Protein AF-A0AAT9M3C8-F1 (afdb_monomer)

pLDDT: mean 71.13, std 15.2, range [37.69, 93.0]

Sequence (171 aa):
MAIFGMLVAGPVAFVAVIAGFGEQRAADNTYVVGFAHTGDDCGPEAVSFDVVDGAPLGCEPAAIPAGGPSRANFPGFTDEQDRQVTDLAAQLGAEGLCPAEQQQIQRMVDGFAATVPESRRPHYDEGVSVEPLWGAGLAWTGVGVLIACVVVYSLAFGPPRCLAWVWPLRR

Structure (mmCIF, N/CA/C/O backbone):
data_AF-A0AAT9M3C8-F1
#
_entry.id   AF-A0AAT9M3C8-F1
#
loop_
_atom_site.group_PDB
_atom_site.id
_atom_site.type_symbol
_atom_site.label_atom_id
_atom_site.label_alt_id
_atom_site.label_comp_id
_atom_site.label_asym_id
_atom_site.label_entity_id
_atom_site.label_seq_id
_atom_site.pdbx_PDB_ins_code
_atom_site.Cartn_x
_atom_site.Cartn_y
_atom_site.Cartn_z
_atom_site.occupancy
_atom_site.B_iso_or_equiv
_atom_site.auth_seq_id
_atom_site.auth_comp_id
_atom_site.auth_asym_id
_atom_site.auth_atom_id
_atom_site.pdbx_PDB_model_num
ATOM 1 N N . MET A 1 1 ? 38.700 18.248 -12.618 1.00 56.94 1 MET A N 1
ATOM 2 C CA . MET A 1 1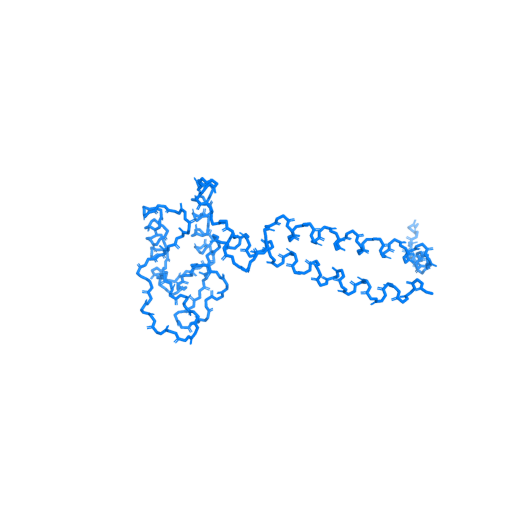 ? 37.414 18.088 -13.338 1.00 56.94 1 MET A CA 1
ATOM 3 C C . MET A 1 1 ? 36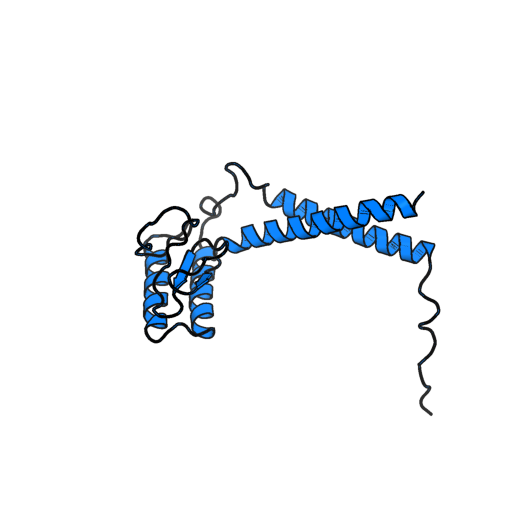.534 16.971 -12.768 1.00 56.94 1 MET A C 1
ATOM 5 O O . MET A 1 1 ? 35.348 17.216 -12.623 1.00 56.94 1 MET A O 1
ATOM 9 N N . ALA A 1 2 ? 37.071 15.812 -12.360 1.00 57.72 2 ALA A N 1
ATOM 10 C CA . ALA A 1 2 ? 36.270 14.702 -11.806 1.00 57.72 2 ALA A CA 1
ATOM 11 C C . ALA A 1 2 ? 35.423 15.053 -10.557 1.00 57.72 2 ALA A C 1
ATOM 13 O O . ALA A 1 2 ? 34.276 14.635 -10.455 1.00 57.72 2 ALA A O 1
ATOM 14 N N . ILE A 1 3 ? 35.950 15.883 -9.646 1.00 61.12 3 ILE A N 1
ATOM 15 C CA . ILE A 1 3 ? 35.251 16.285 -8.407 1.00 61.12 3 ILE A CA 1
ATOM 16 C C . ILE A 1 3 ? 33.988 17.113 -8.702 1.00 61.12 3 ILE A C 1
ATOM 18 O O . ILE A 1 3 ? 32.958 16.926 -8.062 1.00 61.12 3 ILE A O 1
ATOM 22 N N . PHE A 1 4 ? 34.046 17.992 -9.708 1.00 62.59 4 PHE A N 1
ATOM 23 C CA . PHE A 1 4 ? 32.903 18.820 -10.106 1.00 62.59 4 PHE A CA 1
ATOM 24 C C . PHE A 1 4 ? 31.794 17.976 -10.752 1.00 62.59 4 PHE A C 1
ATOM 26 O O . PHE A 1 4 ? 30.618 18.211 -10.499 1.00 62.59 4 PHE A O 1
ATOM 33 N N . GLY A 1 5 ? 32.170 16.944 -11.521 1.00 61.00 5 GLY A N 1
ATOM 34 C CA . GLY A 1 5 ? 31.223 15.969 -12.068 1.00 61.00 5 GLY A CA 1
ATOM 35 C C . GLY A 1 5 ? 30.499 15.172 -10.977 1.00 61.00 5 GLY A C 1
ATOM 36 O O . GLY A 1 5 ? 29.288 15.003 -11.052 1.00 61.00 5 GLY A O 1
ATOM 37 N N . MET A 1 6 ? 31.207 14.764 -9.919 1.00 61.38 6 MET A N 1
ATOM 38 C CA . MET A 1 6 ? 30.618 14.079 -8.757 1.00 61.38 6 MET A CA 1
ATOM 39 C C . MET A 1 6 ? 29.637 14.949 -7.966 1.00 61.38 6 MET A C 1
ATOM 41 O O . MET A 1 6 ? 28.594 14.459 -7.539 1.00 61.38 6 MET A O 1
ATOM 45 N N . LEU A 1 7 ? 29.959 16.233 -7.792 1.00 65.69 7 LEU A N 1
ATOM 46 C CA . LEU A 1 7 ? 29.133 17.187 -7.046 1.00 65.69 7 LEU A CA 1
ATOM 47 C C . LEU A 1 7 ? 27.769 17.444 -7.698 1.00 65.69 7 LEU A C 1
ATOM 49 O O . LEU A 1 7 ? 26.820 17.767 -6.994 1.00 65.69 7 LEU A O 1
ATOM 53 N N . VAL A 1 8 ? 27.665 17.277 -9.019 1.00 68.81 8 VAL A N 1
ATOM 54 C CA . VAL A 1 8 ? 26.407 17.440 -9.765 1.00 68.81 8 VAL A CA 1
ATOM 55 C C . VAL A 1 8 ? 25.717 16.094 -10.000 1.00 68.81 8 VAL A C 1
ATOM 57 O O . VAL A 1 8 ? 24.506 15.987 -9.826 1.00 68.81 8 VAL A O 1
ATOM 60 N N . ALA A 1 9 ? 26.469 15.042 -10.339 1.00 68.50 9 ALA A N 1
ATOM 61 C CA . ALA A 1 9 ? 25.903 13.723 -10.620 1.00 68.50 9 ALA A CA 1
ATOM 62 C C . ALA A 1 9 ? 25.345 13.026 -9.369 1.00 68.50 9 ALA A C 1
ATOM 64 O O . ALA A 1 9 ? 24.333 12.339 -9.460 1.00 68.50 9 ALA A O 1
ATOM 65 N N . GLY A 1 10 ? 25.969 13.218 -8.201 1.00 68.94 10 GLY A N 1
ATOM 66 C CA . GLY A 1 10 ? 25.521 12.617 -6.941 1.00 68.94 10 GLY A CA 1
ATOM 67 C C . GLY A 1 10 ? 24.105 13.047 -6.530 1.00 68.94 10 GLY A C 1
ATOM 68 O O . GLY A 1 10 ? 23.250 12.178 -6.365 1.00 68.94 10 GLY A O 1
ATOM 69 N N . PRO A 1 11 ? 23.816 14.357 -6.406 1.00 72.62 11 PRO A N 1
ATOM 70 C CA . PRO A 1 11 ? 22.485 14.844 -6.043 1.00 72.62 11 PRO A CA 1
ATOM 71 C C . PRO A 1 11 ? 21.401 14.463 -7.054 1.00 72.62 11 PRO A C 1
ATOM 73 O O . PRO A 1 11 ? 20.314 14.057 -6.656 1.00 72.62 11 PRO A O 1
ATOM 76 N N . VAL A 1 12 ? 21.697 14.542 -8.356 1.00 73.31 12 VAL A N 1
ATOM 77 C CA . VAL A 1 12 ? 20.743 14.169 -9.414 1.00 73.31 12 VAL A CA 1
ATOM 78 C C . VAL A 1 12 ? 20.423 12.673 -9.356 1.00 73.31 12 VAL A C 1
ATOM 80 O O . VAL A 1 12 ? 19.253 12.299 -9.403 1.00 73.31 12 VAL A O 1
ATOM 83 N N . ALA A 1 13 ? 21.434 11.817 -9.177 1.00 63.94 13 ALA A N 1
ATOM 84 C CA . ALA A 1 13 ? 21.230 10.381 -8.998 1.00 63.94 13 ALA A CA 1
ATOM 85 C C . ALA A 1 13 ? 20.438 10.068 -7.720 1.00 63.94 13 ALA A C 1
ATOM 87 O O . ALA A 1 13 ? 19.576 9.198 -7.731 1.00 63.94 13 ALA A O 1
ATOM 88 N N . PHE A 1 14 ? 20.679 10.798 -6.630 1.00 69.94 14 PHE A N 1
ATOM 89 C CA . PHE A 1 14 ? 19.937 10.632 -5.382 1.00 69.94 14 PHE A CA 1
ATOM 90 C C . PHE A 1 14 ? 18.451 10.991 -5.530 1.00 69.94 14 PHE A C 1
ATOM 92 O O . PHE A 1 14 ? 17.593 10.220 -5.105 1.00 69.94 14 PHE A O 1
ATOM 99 N N . VAL A 1 15 ? 18.133 12.112 -6.188 1.00 70.75 15 VAL A N 1
ATOM 100 C CA . VAL A 1 15 ? 16.741 12.497 -6.487 1.00 70.75 15 VAL A CA 1
ATOM 101 C C . VAL A 1 15 ? 16.065 11.456 -7.381 1.00 70.75 15 VAL A C 1
ATOM 103 O O . VAL A 1 15 ? 14.931 11.081 -7.106 1.00 70.75 15 VAL A O 1
ATOM 106 N N . ALA A 1 16 ? 16.764 10.936 -8.394 1.00 65.69 16 ALA A N 1
ATOM 107 C CA . ALA A 1 16 ? 16.246 9.879 -9.264 1.00 65.69 16 ALA A CA 1
ATOM 108 C C . ALA A 1 16 ? 15.935 8.578 -8.501 1.00 65.69 16 ALA A C 1
ATOM 110 O O . ALA A 1 16 ? 14.912 7.948 -8.753 1.00 65.69 16 ALA A O 1
ATOM 111 N N . VAL A 1 17 ? 16.773 8.200 -7.528 1.00 60.09 17 VAL A N 1
ATOM 112 C CA . VAL A 1 17 ? 16.511 7.051 -6.647 1.00 60.09 17 VAL A CA 1
ATOM 113 C C . VAL A 1 17 ? 15.262 7.287 -5.798 1.00 60.09 17 VAL A C 1
ATOM 115 O O . VAL A 1 17 ? 14.403 6.413 -5.738 1.00 60.09 17 VAL A O 1
ATOM 118 N N . ILE A 1 18 ? 15.128 8.459 -5.169 1.00 66.25 18 ILE A N 1
ATOM 119 C CA . ILE A 1 18 ? 13.950 8.775 -4.345 1.00 66.25 18 ILE A CA 1
ATOM 120 C C . ILE A 1 18 ? 12.678 8.795 -5.195 1.00 66.25 18 ILE A C 1
ATOM 122 O O . ILE A 1 18 ? 11.680 8.208 -4.787 1.00 66.25 18 ILE A O 1
ATOM 126 N N . ALA A 1 19 ? 12.716 9.429 -6.368 1.00 62.72 19 ALA A N 1
ATOM 127 C CA . ALA A 1 19 ? 11.582 9.486 -7.283 1.00 62.72 19 ALA A CA 1
ATOM 128 C C . ALA A 1 19 ? 11.172 8.083 -7.758 1.00 62.72 19 ALA A C 1
ATOM 130 O O . ALA A 1 19 ? 10.007 7.725 -7.639 1.00 62.72 19 ALA A O 1
ATOM 131 N N . GLY A 1 20 ? 12.130 7.251 -8.182 1.00 56.34 20 GLY A N 1
ATOM 132 C CA . GLY A 1 20 ? 11.849 5.886 -8.635 1.00 56.34 20 GLY A CA 1
ATOM 133 C C . GLY A 1 20 ? 11.324 4.963 -7.528 1.00 56.34 20 GLY A C 1
ATOM 134 O O . GLY A 1 20 ? 10.417 4.170 -7.768 1.00 56.34 20 GLY A O 1
ATOM 135 N N . PHE A 1 21 ? 11.824 5.090 -6.291 1.00 56.16 21 PHE A N 1
ATOM 136 C CA . PHE A 1 21 ? 11.243 4.380 -5.144 1.00 56.16 21 PHE A CA 1
ATOM 137 C C . PHE A 1 21 ? 9.867 4.924 -4.750 1.00 56.16 21 PHE A C 1
ATOM 139 O O . PHE A 1 21 ? 9.026 4.150 -4.303 1.00 56.16 21 PHE A O 1
ATOM 146 N N . GLY A 1 22 ? 9.632 6.230 -4.897 1.00 50.66 22 GLY A N 1
ATOM 147 C CA . GLY A 1 22 ? 8.328 6.851 -4.670 1.00 50.66 22 GLY A CA 1
ATOM 148 C C . GLY A 1 22 ? 7.274 6.342 -5.652 1.00 50.66 22 GLY A C 1
ATO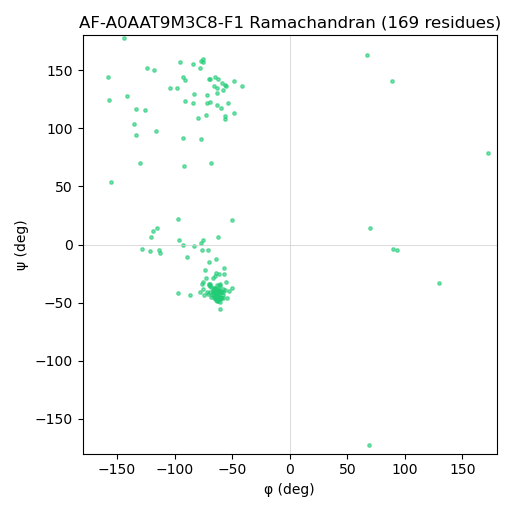M 149 O O . GLY A 1 22 ? 6.182 5.976 -5.231 1.00 50.66 22 GLY A O 1
ATOM 150 N N . GLU A 1 23 ? 7.630 6.229 -6.931 1.00 52.88 23 GLU A N 1
ATOM 151 C CA . GLU A 1 23 ? 6.774 5.665 -7.983 1.00 52.88 23 GLU A CA 1
ATOM 152 C C . GLU A 1 23 ? 6.510 4.167 -7.777 1.00 52.88 23 GLU A C 1
ATOM 154 O O . GLU A 1 23 ? 5.370 3.729 -7.907 1.00 52.88 23 GLU A O 1
ATOM 159 N N . GLN A 1 24 ? 7.518 3.383 -7.370 1.00 49.69 24 GLN A N 1
ATOM 160 C CA . GLN A 1 24 ? 7.297 1.980 -6.988 1.00 49.69 24 GLN A CA 1
ATOM 161 C C . GLN A 1 24 ? 6.363 1.850 -5.783 1.00 49.69 24 GLN A C 1
ATOM 163 O O . GLN A 1 24 ? 5.481 1.000 -5.789 1.00 49.69 24 GLN A O 1
ATOM 168 N N . ARG A 1 25 ? 6.506 2.717 -4.773 1.00 49.88 25 ARG A N 1
ATOM 169 C CA . ARG A 1 25 ? 5.601 2.734 -3.616 1.00 49.88 25 ARG A CA 1
ATOM 170 C C . ARG A 1 25 ? 4.177 3.112 -3.999 1.00 49.88 25 ARG A C 1
ATOM 172 O O . ARG A 1 25 ? 3.248 2.555 -3.440 1.00 49.88 25 ARG A O 1
ATOM 179 N N . ALA A 1 26 ? 4.005 4.047 -4.930 1.00 50.38 26 ALA A N 1
ATOM 180 C CA . ALA A 1 26 ? 2.688 4.433 -5.423 1.00 50.38 26 ALA A CA 1
ATOM 181 C C . ALA A 1 26 ? 2.007 3.275 -6.172 1.00 50.38 26 ALA A C 1
ATOM 183 O O . ALA A 1 26 ? 0.822 3.038 -5.956 1.00 50.38 26 ALA A O 1
ATOM 184 N N . ALA A 1 27 ? 2.765 2.517 -6.972 1.00 52.84 27 ALA A N 1
ATOM 185 C CA . ALA A 1 27 ? 2.271 1.319 -7.651 1.00 52.84 27 ALA A CA 1
ATOM 186 C C . ALA A 1 27 ? 1.950 0.162 -6.682 1.00 52.84 27 ALA A C 1
ATOM 188 O O . ALA A 1 27 ? 0.966 -0.545 -6.882 1.00 52.84 27 ALA A O 1
ATOM 189 N N . ASP A 1 28 ? 2.732 -0.007 -5.611 1.00 56.00 28 ASP A N 1
ATOM 190 C CA . ASP A 1 28 ? 2.435 -0.978 -4.545 1.00 56.00 28 ASP A CA 1
ATOM 191 C C . ASP A 1 28 ? 1.274 -0.527 -3.636 1.00 56.00 28 ASP A C 1
ATOM 193 O O . ASP A 1 28 ? 0.621 -1.357 -3.005 1.00 56.00 28 ASP A O 1
ATOM 197 N N . ASN A 1 29 ? 0.969 0.775 -3.586 1.00 59.06 29 ASN A N 1
ATOM 198 C CA . ASN A 1 29 ? -0.071 1.335 -2.719 1.00 59.06 29 ASN A CA 1
ATOM 199 C C . ASN A 1 29 ? -1.493 1.238 -3.288 1.00 59.06 29 ASN A C 1
ATOM 201 O O . ASN A 1 29 ? -2.440 1.632 -2.610 1.00 59.06 29 ASN A O 1
ATOM 205 N N . THR A 1 30 ? -1.696 0.704 -4.495 1.00 69.56 30 THR A N 1
ATOM 206 C CA . THR A 1 30 ? -3.038 0.667 -5.101 1.00 69.56 30 THR A CA 1
ATOM 207 C C . THR A 1 30 ? -4.042 -0.200 -4.327 1.00 69.56 30 THR A C 1
ATOM 209 O O . THR A 1 30 ? -5.247 0.033 -4.398 1.00 69.56 30 THR A O 1
ATOM 212 N N . TYR A 1 31 ? -3.547 -1.178 -3.565 1.00 77.00 31 TYR A N 1
ATOM 213 C CA . TYR A 1 31 ? -4.344 -2.041 -2.685 1.00 77.00 31 TYR A CA 1
ATOM 214 C C . TYR A 1 31 ? -4.003 -1.842 -1.201 1.00 77.00 31 TYR A C 1
ATOM 216 O O . TYR A 1 31 ? -4.367 -2.666 -0.361 1.00 77.00 31 TYR A O 1
ATOM 224 N N . VAL A 1 32 ? -3.289 -0.767 -0.861 1.00 81.69 32 VAL A N 1
ATOM 225 C CA . VAL A 1 32 ? -3.016 -0.416 0.534 1.00 81.69 32 VAL A CA 1
ATOM 226 C C . VAL A 1 32 ? -4.206 0.350 1.085 1.00 81.69 32 VAL A C 1
ATOM 228 O O . VAL A 1 32 ? -4.698 1.299 0.476 1.00 81.69 32 VAL A O 1
ATOM 231 N N . VAL A 1 33 ? -4.675 -0.108 2.238 1.00 84.25 33 VAL A N 1
ATOM 232 C CA . VAL A 1 33 ? -5.813 0.454 2.948 1.00 84.25 33 VAL A CA 1
ATOM 233 C C . VAL A 1 33 ? -5.319 1.524 3.914 1.00 84.25 33 VAL A C 1
ATOM 235 O O . VAL A 1 33 ? -4.489 1.248 4.783 1.00 84.25 33 VAL A O 1
ATOM 238 N N . GLY A 1 34 ? -5.840 2.739 3.775 1.00 85.62 34 GLY A N 1
ATOM 239 C CA . GLY A 1 34 ? -5.614 3.814 4.732 1.00 85.62 34 GLY A CA 1
ATOM 240 C C . GLY A 1 34 ? -6.482 3.651 5.980 1.00 85.62 34 GLY A C 1
ATOM 241 O O . GLY A 1 34 ? -7.581 3.098 5.941 1.00 85.62 34 GLY A O 1
ATOM 242 N N . PHE A 1 35 ? -6.003 4.160 7.109 1.00 85.25 35 PHE A N 1
ATOM 243 C CA . PHE A 1 35 ? -6.764 4.200 8.357 1.00 85.25 35 PHE A CA 1
ATOM 244 C C . PHE A 1 35 ? -6.629 5.598 8.953 1.00 85.25 35 PHE A C 1
ATOM 246 O O . PHE A 1 35 ? -5.521 6.032 9.269 1.00 85.25 35 PHE A O 1
ATOM 253 N N . ALA A 1 36 ? -7.743 6.312 9.068 1.00 83.69 36 ALA A N 1
ATOM 254 C CA . ALA A 1 36 ? -7.784 7.711 9.495 1.00 83.69 36 ALA A CA 1
ATOM 255 C C . ALA A 1 36 ? -9.039 7.973 10.339 1.00 83.69 36 ALA A C 1
ATOM 257 O O . ALA A 1 36 ? -9.835 7.060 10.538 1.00 83.69 36 ALA A O 1
ATOM 258 N N . HIS A 1 37 ? -9.231 9.184 10.860 1.00 81.31 37 HIS A N 1
ATOM 259 C CA . HIS A 1 37 ? -10.518 9.572 11.446 1.00 81.31 37 HIS A CA 1
ATOM 260 C C . HIS A 1 37 ? -11.372 10.312 10.416 1.00 81.31 37 HIS A C 1
ATOM 262 O O . HIS A 1 37 ? -10.861 10.928 9.479 1.00 81.31 37 HIS A O 1
ATOM 268 N N . THR A 1 38 ? -12.687 10.319 10.617 1.00 78.56 38 THR A N 1
ATOM 269 C CA . THR A 1 38 ? -13.603 11.154 9.840 1.00 78.56 38 THR A CA 1
ATOM 270 C C . THR A 1 38 ? -13.156 12.617 9.876 1.00 78.56 38 THR A C 1
ATOM 272 O O . THR A 1 38 ? -13.091 13.241 10.936 1.00 78.56 38 THR A O 1
ATOM 275 N N . GLY A 1 39 ? -12.905 13.177 8.691 1.00 68.88 39 GLY A N 1
ATOM 276 C CA . GLY A 1 39 ? -12.464 14.561 8.512 1.00 68.88 39 GLY A CA 1
ATOM 277 C C . GLY A 1 39 ? -10.946 14.748 8.449 1.00 68.88 39 GLY A C 1
ATOM 278 O O . GLY A 1 39 ? -10.510 15.866 8.173 1.00 68.88 39 GLY A O 1
ATOM 279 N N . ASP A 1 40 ? -10.160 13.689 8.659 1.00 70.12 40 ASP A N 1
ATOM 280 C CA . ASP A 1 40 ? -8.725 13.699 8.375 1.00 70.12 40 ASP A CA 1
ATOM 281 C C . ASP A 1 40 ? -8.461 13.610 6.863 1.00 70.12 40 ASP A C 1
ATOM 283 O O . ASP A 1 40 ? -9.283 13.123 6.083 1.00 70.12 40 ASP A O 1
ATOM 287 N N . ASP A 1 41 ? -7.281 14.081 6.455 1.00 67.62 41 ASP A N 1
ATOM 288 C CA . ASP A 1 41 ? -6.791 13.898 5.091 1.00 67.62 41 ASP A CA 1
ATOM 289 C C . ASP A 1 41 ? -6.390 12.429 4.902 1.00 67.62 41 ASP A C 1
ATOM 291 O O . ASP A 1 41 ? -5.558 11.898 5.642 1.00 67.62 41 ASP A O 1
ATOM 295 N N . CYS A 1 42 ? -7.003 11.761 3.931 1.00 64.25 42 CYS A N 1
ATOM 296 C CA . CYS A 1 42 ? -6.919 10.312 3.772 1.00 64.25 42 CYS A CA 1
ATOM 297 C C . CYS A 1 42 ? -5.597 9.782 3.205 1.00 64.25 42 CYS A C 1
ATOM 299 O O . CYS A 1 42 ? -5.500 8.580 2.980 1.00 64.25 42 CYS A O 1
ATOM 301 N N . GLY A 1 43 ? -4.607 10.644 2.969 1.00 64.19 43 GLY A N 1
ATOM 302 C CA . GLY A 1 43 ? -3.343 10.247 2.357 1.00 64.19 43 GLY A CA 1
ATOM 303 C C . GLY A 1 43 ? -3.484 9.840 0.880 1.00 64.19 43 GLY A C 1
ATOM 304 O O . GLY A 1 43 ? -4.515 10.086 0.252 1.00 64.19 43 GLY A O 1
ATOM 305 N N . PRO A 1 44 ? -2.410 9.306 0.267 1.00 61.81 44 PRO A N 1
ATOM 306 C CA . PRO A 1 44 ? -2.409 8.867 -1.130 1.00 61.81 44 PRO A CA 1
ATOM 307 C C . PRO A 1 44 ? -3.106 7.513 -1.363 1.00 61.81 44 PRO A C 1
ATOM 309 O O . PRO A 1 44 ? -3.081 7.009 -2.487 1.00 61.81 44 PRO A O 1
ATOM 312 N N . GLU A 1 45 ? -3.651 6.881 -0.325 1.00 65.88 45 GLU A N 1
ATOM 313 C CA . GLU A 1 45 ? -4.315 5.583 -0.401 1.00 65.88 45 GLU A CA 1
ATOM 314 C C . GLU A 1 45 ? -5.647 5.669 -1.164 1.00 65.88 45 GLU A C 1
ATOM 316 O O . GLU A 1 45 ? -6.403 6.632 -1.049 1.00 65.88 45 GLU A O 1
ATOM 321 N N . ALA A 1 46 ? -5.951 4.638 -1.958 1.00 66.12 46 ALA A N 1
ATOM 322 C CA . ALA A 1 46 ? -7.161 4.621 -2.783 1.00 66.12 46 ALA A CA 1
ATOM 323 C C . ALA A 1 46 ? -8.445 4.414 -1.959 1.00 66.12 46 ALA A C 1
ATOM 325 O O . ALA A 1 46 ? -9.519 4.862 -2.360 1.00 66.12 46 ALA A O 1
ATOM 326 N N . VAL A 1 47 ? -8.342 3.714 -0.826 1.00 78.12 47 VAL A N 1
ATOM 327 C CA . VAL A 1 47 ? -9.460 3.408 0.071 1.00 78.12 47 VAL A CA 1
ATOM 328 C C . VAL A 1 47 ? -8.976 3.520 1.509 1.00 78.12 47 VAL A C 1
ATOM 330 O O . VAL A 1 47 ? -8.006 2.855 1.876 1.00 78.12 47 VAL A O 1
ATOM 333 N N . SER A 1 48 ? -9.693 4.289 2.327 1.00 84.12 48 SER A N 1
ATOM 334 C CA . SER A 1 48 ? -9.410 4.420 3.758 1.00 84.12 48 SER A CA 1
ATOM 335 C C . SER A 1 48 ? -10.629 4.055 4.603 1.00 84.12 48 SER A C 1
ATOM 337 O O . SER A 1 48 ? -11.762 4.215 4.154 1.00 84.12 48 SER A O 1
ATOM 339 N N . PHE A 1 49 ? -10.408 3.574 5.826 1.00 85.56 49 PHE A N 1
ATOM 340 C CA . PHE A 1 49 ? -11.461 3.318 6.814 1.00 85.56 49 PHE A CA 1
ATOM 341 C C . PHE A 1 49 ? -11.280 4.185 8.055 1.00 85.56 49 PHE A C 1
ATOM 343 O O . PHE A 1 49 ? -10.157 4.529 8.434 1.00 85.56 49 PHE A O 1
ATOM 350 N N . ASP A 1 50 ? -12.398 4.506 8.696 1.00 85.88 50 ASP A N 1
ATOM 351 C CA . ASP A 1 50 ? -12.412 5.208 9.965 1.00 85.88 50 ASP A CA 1
ATOM 352 C C . ASP A 1 50 ? -11.942 4.268 11.081 1.00 85.88 50 ASP A C 1
ATOM 354 O O . ASP A 1 50 ? -12.428 3.145 11.230 1.00 85.88 50 ASP A O 1
ATOM 358 N N . VAL A 1 51 ? -10.974 4.709 11.877 1.00 86.31 51 VAL A N 1
ATOM 359 C CA . VAL A 1 51 ? -10.448 3.920 12.999 1.00 86.31 51 VAL A CA 1
ATOM 360 C C . VAL A 1 51 ? -11.433 3.764 14.158 1.00 86.31 51 VAL A C 1
ATOM 362 O O . VAL A 1 51 ? -11.208 2.924 15.022 1.00 86.31 51 VAL A O 1
ATOM 365 N N . VAL A 1 52 ? -12.499 4.556 14.218 1.00 86.12 52 VAL A N 1
ATOM 366 C CA . VAL A 1 52 ? -13.487 4.571 15.302 1.00 86.12 52 VAL A CA 1
ATOM 367 C C . VAL A 1 52 ? -14.586 3.544 15.079 1.00 86.12 52 VAL A C 1
ATOM 369 O O . VAL A 1 52 ? -14.969 2.878 16.034 1.00 86.12 52 VAL A O 1
ATOM 372 N N . ASP A 1 53 ? -15.100 3.426 13.857 1.00 83.81 53 ASP A N 1
ATOM 373 C CA . ASP A 1 53 ? -16.247 2.563 13.542 1.00 83.81 53 ASP A CA 1
ATOM 374 C C . ASP A 1 53 ? -15.998 1.598 12.369 1.00 83.81 53 ASP A C 1
ATOM 376 O O . ASP A 1 53 ? -16.841 0.752 12.066 1.00 83.81 53 ASP A O 1
ATOM 380 N N . GLY A 1 54 ? -14.833 1.681 11.721 1.00 83.31 54 GLY A N 1
ATOM 381 C CA . GLY A 1 54 ? -14.496 0.871 10.554 1.00 83.31 54 GLY A CA 1
ATOM 382 C C . GLY A 1 54 ? -15.290 1.240 9.303 1.00 83.3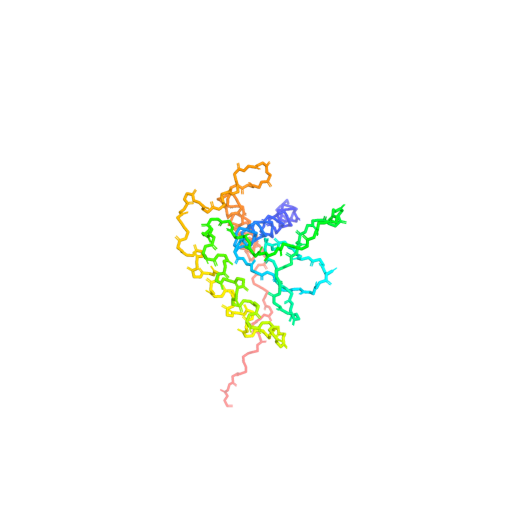1 54 GLY A C 1
ATOM 383 O O . GLY A 1 54 ? -15.299 0.463 8.346 1.00 83.31 54 GLY A O 1
ATOM 384 N N . ALA A 1 55 ? -15.972 2.389 9.286 1.00 86.06 55 ALA A N 1
ATOM 385 C CA . ALA A 1 55 ? -16.718 2.841 8.124 1.00 86.06 55 ALA A CA 1
ATOM 386 C C . ALA A 1 55 ? -15.766 3.264 6.992 1.00 86.06 55 ALA A C 1
ATOM 388 O O . ALA A 1 55 ? -14.713 3.851 7.245 1.00 86.06 55 ALA A O 1
ATOM 389 N N . PRO A 1 56 ? -16.109 2.985 5.724 1.00 83.69 56 PRO A N 1
ATOM 390 C CA . PRO A 1 56 ? -15.329 3.471 4.593 1.00 83.69 56 PRO A CA 1
ATOM 391 C C . PRO A 1 56 ? -15.350 5.006 4.536 1.00 83.69 56 PRO A C 1
ATOM 393 O O . PRO A 1 56 ? -16.407 5.636 4.587 1.00 83.69 56 PRO A O 1
ATOM 396 N N . LEU A 1 57 ? -14.167 5.608 4.416 1.00 78.94 57 LEU A N 1
ATOM 397 C CA . LEU A 1 57 ? -13.972 7.052 4.343 1.00 78.94 57 LEU A CA 1
ATOM 398 C C . LEU A 1 57 ? -13.942 7.548 2.899 1.00 78.94 57 LEU A C 1
ATOM 400 O O . LEU A 1 57 ? -13.439 6.897 1.983 1.00 78.94 57 LEU A O 1
ATOM 404 N N . GLY A 1 58 ? -14.509 8.742 2.716 1.00 66.12 58 GLY A N 1
ATOM 405 C CA . GLY A 1 58 ? -14.611 9.431 1.436 1.00 66.12 58 GLY A CA 1
ATOM 406 C C . GLY A 1 58 ? -13.450 10.356 1.250 1.00 66.12 58 GLY A C 1
ATOM 407 O O . GLY A 1 58 ? -13.482 11.502 1.682 1.00 66.12 58 GLY A O 1
ATOM 408 N N . CYS A 1 59 ? -12.427 9.819 0.620 1.00 59.91 59 CYS A N 1
ATOM 409 C CA . CYS A 1 59 ? -11.156 10.476 0.446 1.00 59.91 59 CYS A CA 1
ATOM 410 C C . CYS A 1 59 ? -11.167 11.243 -0.874 1.00 59.91 59 CYS A C 1
ATOM 412 O O . CYS A 1 59 ? -10.511 10.863 -1.838 1.00 59.91 59 CYS A O 1
ATOM 414 N N . GLU A 1 60 ? -11.986 12.292 -0.951 1.00 52.31 60 GLU A N 1
ATOM 415 C CA . GLU A 1 60 ? -11.933 13.227 -2.074 1.00 52.31 60 GLU A CA 1
ATOM 416 C C . GLU A 1 60 ? -10.966 14.376 -1.755 1.00 52.31 60 GLU A C 1
ATOM 418 O O . GLU A 1 60 ? -10.913 14.846 -0.615 1.00 52.31 60 GLU A O 1
ATOM 423 N N . PRO A 1 61 ? -10.185 14.854 -2.745 1.00 43.12 61 PRO A N 1
ATOM 424 C CA . PRO A 1 61 ? -9.300 15.994 -2.550 1.00 43.12 61 PRO A CA 1
ATOM 425 C C . PRO A 1 61 ? -10.119 17.188 -2.050 1.00 43.12 61 PRO A C 1
ATOM 427 O O . PRO A 1 61 ? -11.209 17.434 -2.563 1.00 43.12 61 PRO A O 1
ATOM 430 N N . ALA A 1 62 ? -9.567 17.909 -1.067 1.00 43.31 62 ALA A N 1
ATOM 431 C CA . ALA A 1 62 ? -10.168 18.864 -0.117 1.00 43.31 62 ALA A CA 1
ATOM 432 C C . ALA A 1 62 ? -11.086 20.013 -0.634 1.00 43.31 62 ALA A C 1
ATOM 434 O O . ALA A 1 62 ? -11.276 21.012 0.059 1.00 43.31 62 ALA A O 1
ATOM 435 N N . ALA A 1 63 ? -11.671 19.927 -1.828 1.00 39.44 63 ALA A N 1
ATOM 436 C CA . ALA A 1 63 ? -12.490 20.954 -2.464 1.00 39.44 63 ALA A CA 1
ATOM 437 C C . ALA A 1 63 ? -13.927 20.517 -2.816 1.00 39.44 63 ALA A C 1
ATOM 439 O O . ALA A 1 63 ? -14.706 21.369 -3.247 1.00 39.44 63 ALA A O 1
ATOM 440 N N . ILE A 1 64 ? -14.311 19.244 -2.641 1.00 41.69 64 ILE A N 1
ATOM 441 C CA . ILE A 1 64 ? -15.664 18.765 -2.977 1.00 41.69 64 ILE A CA 1
ATOM 442 C C . ILE A 1 64 ? -16.299 18.079 -1.756 1.00 41.69 64 ILE A C 1
ATOM 444 O O . ILE A 1 64 ? -15.795 17.056 -1.302 1.00 41.69 64 ILE A O 1
ATOM 448 N N . PRO A 1 65 ? -17.402 18.618 -1.198 1.00 37.69 65 PRO A N 1
ATOM 449 C CA . PRO A 1 65 ? -18.149 17.946 -0.147 1.00 37.69 65 PRO A CA 1
ATOM 450 C C . PRO A 1 65 ? -18.990 16.835 -0.780 1.00 37.69 65 PRO A C 1
ATOM 452 O O . PRO A 1 65 ? -20.121 17.065 -1.211 1.00 37.69 65 PRO A O 1
ATOM 455 N N . ALA A 1 66 ? -18.435 15.634 -0.857 1.00 45.03 66 ALA A N 1
ATOM 456 C CA . ALA A 1 66 ? -19.181 14.433 -1.192 1.00 45.03 66 ALA A CA 1
ATOM 457 C C . ALA A 1 66 ? -19.422 13.623 0.085 1.00 45.03 66 ALA A C 1
ATOM 459 O O . ALA A 1 66 ? -18.543 13.486 0.935 1.00 45.03 66 ALA A O 1
ATOM 460 N N . GLY A 1 67 ? -20.656 13.142 0.256 1.00 46.97 67 GLY A N 1
ATOM 461 C CA . GLY A 1 67 ? -20.988 12.221 1.338 1.00 46.97 67 GLY A CA 1
ATOM 462 C C . GLY A 1 67 ? -20.076 11.000 1.268 1.00 46.97 67 GLY A C 1
ATOM 463 O O . GLY A 1 67 ? -19.830 10.493 0.175 1.00 46.97 67 GLY A O 1
ATOM 464 N N . GLY A 1 68 ? -19.567 10.564 2.423 1.00 52.91 68 GLY A N 1
ATOM 465 C CA . GLY A 1 68 ? -18.658 9.425 2.501 1.00 52.91 68 GLY A CA 1
ATOM 466 C C . GLY A 1 68 ? -19.198 8.218 1.717 1.00 52.91 68 GLY A C 1
ATOM 467 O O . GLY A 1 68 ? -20.414 7.982 1.713 1.00 52.91 68 GLY A O 1
ATOM 468 N N . PRO A 1 69 ? -18.331 7.475 1.012 1.00 61.94 69 PRO A N 1
ATOM 469 C CA . PRO A 1 69 ? -18.716 6.307 0.263 1.00 61.94 69 PRO A CA 1
ATOM 470 C C . PRO A 1 69 ? -19.363 5.340 1.241 1.00 61.94 69 PRO A C 1
ATOM 472 O O . PRO A 1 69 ? -18.854 5.075 2.320 1.00 61.94 69 PRO A O 1
ATOM 475 N N . SER A 1 70 ? -20.506 4.790 0.854 1.00 63.41 70 SER A N 1
ATOM 476 C CA . SER A 1 70 ? -21.185 3.760 1.647 1.00 63.41 70 SER A CA 1
ATOM 477 C C . SER A 1 70 ? -20.445 2.417 1.617 1.00 63.41 70 SER A C 1
ATOM 479 O O . SER A 1 70 ? -20.871 1.465 2.270 1.00 63.41 70 SER A O 1
ATOM 481 N N . ARG A 1 71 ? -19.366 2.318 0.829 1.00 71.62 71 ARG A N 1
ATOM 482 C CA . ARG A 1 71 ? -18.638 1.084 0.565 1.00 71.62 71 ARG A CA 1
ATOM 483 C C . ARG A 1 71 ? -17.209 1.349 0.104 1.00 71.62 71 ARG A C 1
ATOM 485 O O . ARG A 1 71 ? -16.988 2.267 -0.683 1.00 71.62 71 ARG A O 1
ATOM 492 N N . ALA A 1 72 ? -16.279 0.488 0.508 1.00 79.88 72 ALA A N 1
ATOM 493 C CA . ALA A 1 72 ? -14.979 0.398 -0.144 1.00 79.88 72 ALA A CA 1
ATOM 494 C C . ALA A 1 72 ? -15.136 -0.020 -1.617 1.00 79.88 72 ALA A C 1
ATOM 496 O O . ALA A 1 72 ? -16.003 -0.832 -1.939 1.00 79.88 72 ALA A O 1
ATOM 497 N N . ASN A 1 73 ? -14.309 0.537 -2.500 1.00 82.62 73 ASN A N 1
ATOM 498 C CA . ASN A 1 73 ? -14.285 0.190 -3.919 1.00 82.62 73 ASN A CA 1
ATOM 499 C C . ASN A 1 73 ? -12.830 0.031 -4.355 1.00 82.62 73 ASN A C 1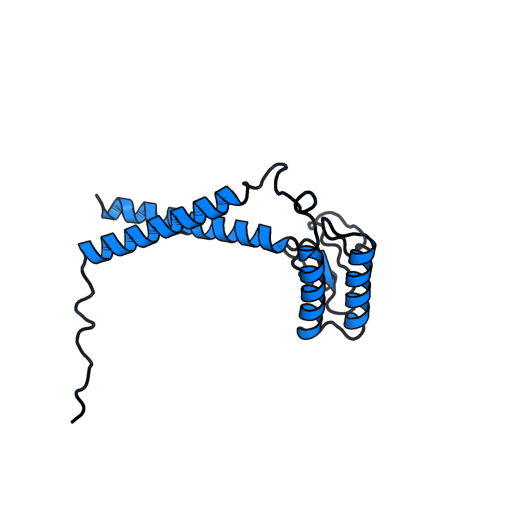
ATOM 501 O O . ASN A 1 73 ? -12.118 1.026 -4.508 1.00 82.62 73 ASN A O 1
ATOM 505 N N . PHE A 1 74 ? -12.387 -1.216 -4.510 1.00 83.88 74 PHE A N 1
ATOM 506 C CA . PHE A 1 74 ? -11.023 -1.510 -4.928 1.00 83.88 74 PHE A CA 1
ATOM 507 C C . PHE A 1 74 ? -10.964 -1.794 -6.435 1.00 83.88 74 PHE A C 1
ATOM 509 O O . PHE A 1 74 ? -11.748 -2.587 -6.968 1.00 83.88 74 PHE A O 1
ATOM 516 N N . PRO A 1 75 ? -9.990 -1.216 -7.157 1.00 79.81 75 PRO A N 1
ATOM 517 C CA . PRO A 1 75 ? -9.875 -1.414 -8.594 1.00 79.81 75 PRO A CA 1
ATOM 518 C C . PRO A 1 75 ? -9.599 -2.886 -8.940 1.00 79.81 75 PRO A C 1
ATOM 520 O O . PRO A 1 75 ? -8.587 -3.474 -8.552 1.00 79.81 75 PRO A O 1
ATOM 523 N N . GLY A 1 76 ? -10.506 -3.485 -9.711 1.00 81.44 76 GLY A N 1
ATOM 524 C CA . GLY A 1 76 ? -10.408 -4.874 -10.168 1.00 81.44 76 GLY A CA 1
ATOM 525 C C . GLY A 1 76 ? -11.037 -5.907 -9.229 1.00 81.44 76 GLY A C 1
ATOM 526 O O . GLY A 1 76 ? -11.092 -7.084 -9.604 1.00 81.44 76 GLY A O 1
ATOM 527 N N . PHE A 1 77 ? -11.546 -5.495 -8.064 1.00 87.81 77 PHE A N 1
ATOM 528 C CA . PHE A 1 77 ? -12.313 -6.370 -7.179 1.00 87.81 77 PHE A CA 1
ATOM 529 C C . PHE A 1 77 ? -13.736 -6.550 -7.714 1.00 87.81 77 PHE A C 1
ATOM 531 O O . PHE A 1 77 ? -14.243 -5.786 -8.537 1.00 87.81 77 PHE A O 1
ATOM 538 N N . THR A 1 78 ? -14.374 -7.636 -7.293 1.00 89.88 78 THR A N 1
ATOM 539 C CA . THR A 1 78 ? -15.809 -7.836 -7.500 1.00 89.88 78 THR A CA 1
ATOM 540 C C . THR A 1 78 ? -16.596 -7.132 -6.406 1.00 89.88 78 THR A C 1
ATOM 542 O O . THR A 1 78 ? -16.124 -7.026 -5.275 1.00 89.88 78 THR A O 1
ATOM 545 N N . ASP A 1 79 ? -17.851 -6.781 -6.697 1.00 89.25 79 ASP A N 1
ATOM 546 C CA . ASP A 1 79 ? -18.768 -6.268 -5.679 1.00 89.25 79 ASP A CA 1
ATOM 547 C C . ASP A 1 79 ? -18.808 -7.169 -4.442 1.00 89.25 79 ASP A C 1
ATOM 549 O O . ASP A 1 79 ? -18.906 -6.689 -3.324 1.00 89.25 79 ASP A O 1
ATOM 553 N N . GLU A 1 80 ? -18.746 -8.486 -4.603 1.00 90.56 80 GLU A N 1
ATOM 554 C CA . GLU A 1 80 ? -18.761 -9.398 -3.461 1.00 90.56 80 GLU A CA 1
ATOM 555 C C . GLU A 1 80 ? -17.535 -9.212 -2.556 1.00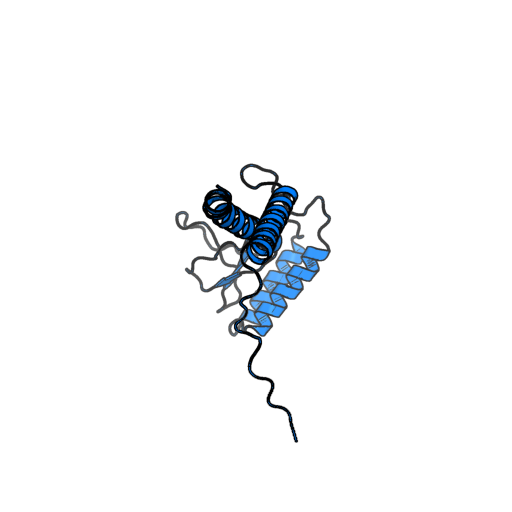 90.56 80 GLU A C 1
ATOM 557 O O . GLU A 1 80 ? -17.678 -9.120 -1.339 1.00 90.56 80 GLU A O 1
ATOM 562 N N . GLN A 1 81 ? -16.347 -9.088 -3.150 1.00 90.94 81 GLN A N 1
ATOM 563 C CA . GLN A 1 81 ? -15.093 -8.868 -2.426 1.00 90.94 81 GLN A CA 1
ATOM 564 C C . GLN A 1 81 ? -15.099 -7.522 -1.701 1.00 90.94 81 GLN A C 1
ATOM 566 O O . GLN A 1 81 ? -14.791 -7.471 -0.513 1.00 90.94 81 GLN A O 1
ATOM 571 N N . ASP A 1 82 ? -15.553 -6.459 -2.364 1.00 90.06 82 ASP A N 1
ATOM 572 C CA . ASP A 1 82 ? -15.687 -5.136 -1.747 1.00 90.06 82 ASP A CA 1
ATOM 573 C C . ASP A 1 82 ? -16.658 -5.148 -0.558 1.00 90.06 82 ASP A C 1
ATOM 575 O O . ASP A 1 82 ? -16.423 -4.478 0.453 1.00 90.06 82 ASP A O 1
ATOM 579 N N . ARG A 1 83 ? -17.741 -5.945 -0.628 1.00 91.75 83 ARG A N 1
ATOM 580 C CA . ARG A 1 83 ? -18.623 -6.148 0.536 1.00 91.75 83 ARG A CA 1
ATOM 581 C C . ARG A 1 83 ? -17.888 -6.824 1.667 1.00 91.75 83 ARG A C 1
ATOM 583 O O . ARG A 1 83 ? -17.977 -6.347 2.781 1.00 91.75 83 ARG A O 1
ATOM 590 N N . GLN A 1 84 ? -17.181 -7.911 1.381 1.00 92.69 84 GLN A N 1
ATOM 591 C CA . GLN A 1 84 ? -16.521 -8.701 2.414 1.00 92.69 84 GLN A CA 1
ATOM 592 C C . GLN A 1 84 ? -15.480 -7.878 3.169 1.00 92.69 84 GLN A C 1
ATOM 594 O O . GLN A 1 84 ? -15.409 -7.976 4.390 1.00 92.69 84 GLN A O 1
ATOM 599 N N . VAL A 1 85 ? -14.729 -7.021 2.469 1.00 92.38 85 VAL A N 1
ATOM 600 C CA . VAL A 1 85 ? -13.792 -6.093 3.118 1.00 92.38 85 VAL A CA 1
ATOM 601 C C . VAL A 1 85 ? -14.542 -5.058 3.960 1.00 92.38 85 VAL A C 1
ATOM 603 O O . VAL A 1 85 ? -14.169 -4.836 5.108 1.00 92.38 85 VAL A O 1
ATOM 606 N N . THR A 1 86 ? -15.612 -4.460 3.426 1.00 91.50 86 THR A N 1
ATOM 607 C CA . THR A 1 86 ? -16.418 -3.455 4.148 1.00 91.50 86 THR A CA 1
ATOM 608 C C . THR A 1 86 ? -17.087 -4.049 5.395 1.00 91.50 86 THR A C 1
ATOM 610 O O . THR A 1 86 ? -17.022 -3.463 6.470 1.00 91.50 86 THR A O 1
ATOM 613 N N . ASP A 1 87 ? -17.689 -5.232 5.273 1.00 92.50 87 ASP A N 1
ATOM 614 C CA . ASP A 1 87 ? -18.364 -5.938 6.363 1.00 92.50 87 ASP A CA 1
ATOM 615 C C . ASP A 1 87 ? -17.362 -6.367 7.439 1.00 92.50 87 ASP A C 1
ATOM 617 O O . ASP A 1 87 ? -17.653 -6.261 8.630 1.00 92.50 87 ASP A O 1
ATOM 621 N N . LEU A 1 88 ? -16.163 -6.813 7.039 1.00 93.00 88 LEU A N 1
ATOM 622 C CA . LEU A 1 88 ? -15.086 -7.109 7.980 1.00 93.00 88 LEU A CA 1
ATOM 623 C C . LEU A 1 88 ? -14.639 -5.845 8.718 1.00 93.00 88 LEU A C 1
ATOM 625 O O . LEU A 1 88 ? -14.499 -5.883 9.937 1.00 93.00 88 LEU A O 1
ATOM 629 N N . ALA A 1 89 ? -14.416 -4.743 7.998 1.00 90.00 89 ALA A N 1
ATOM 630 C CA . ALA A 1 89 ? -13.991 -3.483 8.596 1.00 90.00 89 ALA A CA 1
ATOM 631 C C . ALA A 1 89 ? -15.023 -2.974 9.608 1.00 90.00 89 ALA A C 1
ATOM 633 O O . ALA A 1 89 ? -14.651 -2.676 10.738 1.00 90.00 89 ALA A O 1
ATOM 634 N N . ALA A 1 90 ? -16.312 -2.995 9.264 1.00 89.62 90 ALA A N 1
ATOM 635 C CA . ALA A 1 90 ? -17.394 -2.621 10.172 1.00 89.62 90 ALA A CA 1
ATOM 636 C C . ALA A 1 90 ? -17.527 -3.577 11.372 1.00 89.62 90 ALA A C 1
ATOM 638 O O . ALA A 1 90 ? -17.815 -3.148 12.488 1.00 89.62 90 ALA A O 1
ATOM 639 N N . GLN A 1 91 ? -17.310 -4.882 11.171 1.00 92.19 91 GLN A N 1
ATOM 640 C CA . GLN A 1 91 ? -17.357 -5.863 12.257 1.00 92.19 91 GLN A CA 1
ATOM 641 C C . GLN A 1 91 ? -16.215 -5.666 13.259 1.00 92.19 91 GLN A C 1
ATOM 643 O O . GLN A 1 91 ? -16.449 -5.751 14.462 1.00 92.19 91 GLN A O 1
ATOM 648 N N . LEU A 1 92 ? -14.997 -5.423 12.772 1.00 90.88 92 LEU A N 1
ATOM 649 C CA . LEU A 1 92 ? -13.825 -5.178 13.615 1.00 90.88 92 LEU A CA 1
ATOM 650 C C . LEU A 1 92 ? -13.847 -3.767 14.223 1.00 90.88 92 LEU A C 1
ATOM 652 O O . LEU A 1 92 ? -13.412 -3.573 15.348 1.00 90.88 92 LEU A O 1
ATOM 656 N N . GLY A 1 93 ? -14.402 -2.791 13.509 1.00 87.44 93 GLY A N 1
ATOM 657 C CA . GLY A 1 93 ? -14.505 -1.402 13.943 1.00 87.44 93 GLY A CA 1
ATOM 658 C C . GLY A 1 93 ? -15.591 -1.132 14.982 1.00 87.44 93 GLY A C 1
ATOM 659 O O . GLY A 1 93 ? -15.652 -0.022 15.489 1.00 87.44 93 GLY A O 1
ATOM 660 N N . ALA A 1 94 ? -16.418 -2.112 15.362 1.00 84.31 94 ALA A N 1
ATOM 661 C CA . ALA A 1 94 ? -17.514 -1.908 16.318 1.00 84.31 94 ALA A CA 1
ATOM 662 C C . ALA A 1 94 ? -17.066 -1.345 17.688 1.00 84.31 94 ALA A C 1
ATOM 664 O O . ALA A 1 94 ? -17.861 -0.702 18.376 1.00 84.31 94 ALA A O 1
ATOM 665 N N . GLU A 1 95 ? -15.808 -1.574 18.076 1.00 85.94 95 GLU A N 1
ATOM 666 C CA . GLU A 1 95 ? -15.178 -1.032 19.292 1.00 85.94 95 GLU A CA 1
ATOM 667 C C . GLU A 1 95 ? -13.961 -0.132 18.982 1.00 85.94 95 GLU A C 1
ATOM 669 O O . GLU A 1 95 ? -13.210 0.242 19.887 1.00 85.94 95 GLU A O 1
ATOM 674 N N . GLY A 1 96 ? -13.783 0.242 17.713 1.00 84.88 96 GLY A N 1
ATOM 675 C CA . GLY A 1 96 ? -12.590 0.893 17.182 1.00 84.88 96 GLY A CA 1
ATOM 676 C C . GLY A 1 96 ? -11.531 -0.099 16.693 1.00 84.88 96 GLY A C 1
ATOM 677 O O . GLY A 1 96 ? -11.269 -1.122 17.318 1.00 84.88 96 GLY A O 1
ATOM 678 N N . LEU A 1 97 ? -10.889 0.231 15.572 1.00 85.81 97 LEU A N 1
ATOM 679 C CA . LEU A 1 97 ? -9.895 -0.603 14.902 1.00 85.81 97 LEU A CA 1
ATOM 680 C C . LEU A 1 97 ? -8.521 -0.511 15.568 1.00 85.81 97 LEU A C 1
ATOM 682 O O . LEU A 1 97 ? -7.770 0.457 15.398 1.00 85.81 97 LEU A O 1
ATOM 686 N N . CYS A 1 98 ? -8.125 -1.586 16.236 1.00 87.69 98 CYS A N 1
ATOM 687 C CA . CYS A 1 98 ? -6.776 -1.768 16.748 1.00 87.69 98 CYS A CA 1
ATOM 688 C C . CYS A 1 98 ? -5.783 -2.122 15.620 1.00 87.69 98 CYS A C 1
ATOM 690 O O . CYS A 1 98 ? -6.168 -2.675 14.588 1.00 87.69 98 CYS A O 1
ATOM 692 N N . PRO A 1 99 ? -4.463 -1.923 15.813 1.00 85.75 99 PRO A N 1
ATOM 693 C CA . PRO A 1 99 ? -3.463 -2.216 14.776 1.00 85.75 99 PRO A CA 1
ATOM 694 C C . PRO A 1 99 ? -3.491 -3.658 14.238 1.00 85.75 99 PRO A C 1
ATOM 696 O O . PRO A 1 99 ? -3.205 -3.899 13.067 1.00 85.75 99 PRO A O 1
ATOM 699 N N . ALA A 1 100 ? -3.853 -4.633 15.079 1.00 84.94 100 ALA A N 1
ATOM 700 C CA . ALA A 1 100 ? -3.980 -6.030 14.663 1.00 84.94 100 ALA A CA 1
ATOM 701 C C . ALA A 1 100 ? -5.168 -6.263 13.709 1.00 84.94 100 ALA A C 1
ATOM 703 O O . ALA A 1 100 ? -5.083 -7.094 12.803 1.00 84.94 100 ALA A O 1
ATOM 704 N N . GLU A 1 101 ? -6.254 -5.516 13.897 1.00 88.62 101 GLU A N 1
ATOM 705 C CA . GLU A 1 101 ? -7.478 -5.585 13.096 1.00 88.62 101 GLU A CA 1
ATOM 706 C C . GLU A 1 101 ? -7.292 -4.858 11.767 1.00 88.62 101 GLU A C 1
ATOM 708 O O . GLU A 1 101 ? -7.623 -5.402 10.717 1.00 88.62 101 GLU A O 1
ATOM 713 N N . GLN A 1 102 ? -6.622 -3.704 11.790 1.00 87.19 102 GLN A N 1
ATOM 714 C CA . GLN A 1 102 ? -6.161 -3.012 10.582 1.00 87.19 102 GLN A CA 1
ATOM 715 C C . GLN A 1 102 ? -5.310 -3.946 9.706 1.00 87.19 102 GLN A C 1
ATOM 717 O O . GLN A 1 102 ? -5.551 -4.099 8.508 1.00 87.19 102 GLN A O 1
ATOM 722 N N . GLN A 1 103 ? -4.370 -4.677 10.315 1.00 87.12 103 GLN A N 1
ATOM 723 C CA . GLN A 1 103 ? -3.557 -5.669 9.608 1.00 87.12 103 GLN A CA 1
ATOM 724 C C . GLN A 1 103 ? -4.377 -6.870 9.105 1.00 87.12 103 GLN A C 1
ATOM 726 O O . GLN A 1 103 ? -4.005 -7.525 8.130 1.00 87.12 103 GLN A O 1
ATOM 731 N N . GLN A 1 104 ? -5.476 -7.221 9.769 1.00 90.19 104 GLN A N 1
ATOM 732 C CA . GLN A 1 104 ? -6.378 -8.269 9.299 1.00 90.19 104 GLN A CA 1
ATOM 733 C C . GLN A 1 104 ? -7.159 -7.826 8.058 1.00 90.19 104 GLN A C 1
ATOM 735 O O . GLN A 1 104 ? -7.247 -8.605 7.109 1.00 90.19 104 GLN A O 1
ATOM 740 N N . ILE A 1 105 ? -7.650 -6.586 8.042 1.00 89.31 105 ILE A N 1
ATOM 741 C CA . ILE A 1 105 ? -8.305 -5.975 6.879 1.00 89.31 105 ILE A CA 1
ATOM 742 C C . ILE A 1 105 ? -7.327 -5.929 5.703 1.00 89.31 105 ILE A C 1
ATOM 744 O O . ILE A 1 105 ? -7.642 -6.451 4.635 1.00 89.31 105 ILE A O 1
ATOM 748 N N . GLN A 1 106 ? -6.104 -5.431 5.923 1.00 90.25 106 GLN A N 1
ATOM 749 C CA . GLN A 1 106 ? -5.076 -5.386 4.879 1.00 90.25 106 GLN A CA 1
ATOM 750 C C . GLN A 1 106 ? -4.775 -6.778 4.309 1.00 90.25 106 GLN A C 1
ATOM 752 O O . GLN A 1 106 ? -4.776 -6.957 3.098 1.00 90.25 106 GLN A O 1
ATOM 757 N N . ARG A 1 107 ? -4.609 -7.803 5.159 1.00 89.75 107 ARG A N 1
ATOM 758 C CA . ARG A 1 107 ? -4.362 -9.181 4.692 1.00 89.75 107 ARG A CA 1
ATOM 759 C C . ARG A 1 107 ? -5.490 -9.737 3.825 1.00 89.75 107 ARG A C 1
ATOM 761 O O . ARG A 1 107 ? -5.227 -10.538 2.930 1.00 89.75 107 ARG A O 1
ATOM 768 N N . MET A 1 108 ? -6.738 -9.364 4.105 1.00 91.94 108 MET A N 1
ATOM 769 C CA . MET A 1 108 ? -7.871 -9.768 3.274 1.00 91.94 108 MET A CA 1
ATOM 770 C C . MET A 1 108 ? -7.815 -9.086 1.905 1.00 91.94 108 MET A C 1
ATOM 772 O O . MET A 1 108 ? -7.964 -9.762 0.887 1.00 91.94 108 MET A O 1
ATOM 776 N N . VAL A 1 109 ? -7.539 -7.780 1.882 1.00 89.88 109 VAL A N 1
ATOM 777 C CA . VAL A 1 109 ? -7.355 -7.015 0.643 1.00 89.88 109 VAL A CA 1
ATOM 778 C C . VAL A 1 109 ? -6.196 -7.578 -0.179 1.00 89.88 109 VAL A C 1
ATOM 780 O O . VAL A 1 109 ? -6.390 -7.870 -1.355 1.00 89.88 109 VAL A O 1
ATOM 783 N N . ASP A 1 110 ? -5.045 -7.860 0.435 1.00 87.94 110 ASP A N 1
ATOM 784 C CA . ASP A 1 110 ? -3.893 -8.487 -0.229 1.00 87.94 110 ASP A CA 1
ATOM 785 C C . ASP A 1 110 ? -4.264 -9.846 -0.847 1.00 87.94 110 ASP A C 1
ATOM 787 O O . ASP A 1 110 ? -3.869 -10.175 -1.971 1.00 87.94 110 ASP A O 1
ATOM 791 N N . GLY A 1 111 ? -5.068 -10.636 -0.128 1.00 87.81 111 GLY A N 1
ATOM 792 C CA . GLY A 1 111 ? -5.581 -11.918 -0.602 1.00 87.81 111 GLY A CA 1
ATOM 793 C C . GLY A 1 111 ? -6.462 -11.777 -1.844 1.00 87.81 111 GLY A C 1
ATOM 794 O O . GLY A 1 111 ? -6.311 -12.548 -2.792 1.00 87.81 111 GLY A O 1
ATOM 795 N N . PHE A 1 112 ? -7.349 -10.782 -1.879 1.00 90.06 112 PHE A N 1
ATOM 796 C CA . PHE A 1 112 ? -8.173 -10.504 -3.056 1.00 90.06 112 PHE A CA 1
ATOM 797 C C . PHE A 1 112 ? -7.364 -9.906 -4.205 1.00 90.06 112 PHE A C 1
ATOM 799 O O . PHE A 1 112 ? -7.518 -10.364 -5.339 1.00 90.06 112 PHE A O 1
ATOM 806 N N . ALA A 1 113 ? -6.437 -8.992 -3.928 1.00 86.50 113 ALA A N 1
ATOM 807 C CA . ALA A 1 113 ? -5.534 -8.407 -4.916 1.00 86.50 113 ALA A CA 1
ATOM 808 C C . ALA A 1 113 ? -4.718 -9.479 -5.654 1.00 86.50 113 ALA A C 1
ATOM 810 O O . ALA A 1 113 ? -4.590 -9.435 -6.880 1.00 86.50 113 ALA A O 1
ATOM 811 N N . ALA A 1 114 ? -4.261 -10.517 -4.946 1.00 86.31 114 ALA A N 1
ATOM 812 C CA . ALA A 1 114 ? -3.562 -11.651 -5.551 1.00 86.31 114 ALA A CA 1
ATOM 813 C C . ALA A 1 114 ? -4.416 -12.424 -6.577 1.00 86.31 114 ALA A C 1
ATOM 815 O O . ALA A 1 114 ? -3.866 -13.038 -7.493 1.00 86.31 114 ALA A O 1
ATOM 816 N N . THR A 1 115 ? -5.748 -12.377 -6.460 1.00 87.44 115 THR A N 1
ATOM 817 C CA . THR A 1 115 ? -6.686 -13.030 -7.392 1.00 87.44 115 THR A CA 1
ATOM 818 C C . THR A 1 115 ? -7.088 -12.160 -8.582 1.00 87.44 115 THR A C 1
ATOM 820 O O . THR A 1 115 ? -7.685 -12.673 -9.530 1.00 87.44 115 THR A O 1
ATOM 823 N N . VAL A 1 116 ? -6.759 -10.862 -8.569 1.00 82.56 116 VAL A N 1
ATOM 824 C CA . VAL A 1 116 ? -7.125 -9.944 -9.652 1.00 82.56 116 VAL A CA 1
ATOM 825 C C . VAL A 1 116 ? -6.316 -10.296 -10.908 1.00 82.56 116 VAL A C 1
ATOM 827 O O . VAL A 1 116 ? -5.077 -10.282 -10.857 1.00 82.56 116 VAL A O 1
ATOM 830 N N . PRO A 1 117 ? -6.982 -10.602 -12.041 1.00 77.81 117 PRO A N 1
ATOM 831 C CA . PRO A 1 117 ? -6.302 -10.900 -13.293 1.00 77.81 117 PRO A CA 1
ATOM 832 C C . PRO A 1 117 ? -5.555 -9.665 -13.788 1.00 77.81 117 PRO A C 1
ATOM 834 O O . PRO A 1 117 ? -6.043 -8.545 -13.654 1.00 77.81 117 PRO A O 1
ATOM 837 N N . GLU A 1 118 ? -4.394 -9.878 -14.401 1.00 70.00 118 GLU A N 1
ATOM 838 C CA . GLU A 1 118 ? -3.484 -8.806 -14.820 1.00 70.00 118 GLU A CA 1
ATOM 839 C C . GLU A 1 118 ? -4.194 -7.748 -15.678 1.00 70.00 118 GLU A C 1
ATOM 841 O O . GLU A 1 118 ? -4.086 -6.565 -15.393 1.00 70.00 118 GLU A O 1
ATOM 846 N N . SER A 1 119 ? -5.083 -8.154 -16.590 1.00 70.25 119 SER A N 1
ATOM 847 C CA . SER A 1 119 ? -5.874 -7.241 -17.432 1.00 70.25 119 SER A CA 1
ATOM 848 C C . SER A 1 119 ? -6.861 -6.320 -16.693 1.00 70.25 119 SER A C 1
ATOM 850 O O . SER A 1 119 ? -7.459 -5.456 -17.325 1.00 70.25 119 SER A O 1
ATOM 852 N N . ARG A 1 120 ? -7.140 -6.559 -15.405 1.00 69.44 120 ARG A N 1
ATOM 853 C CA . ARG A 1 120 ? -8.026 -5.731 -14.561 1.00 69.44 12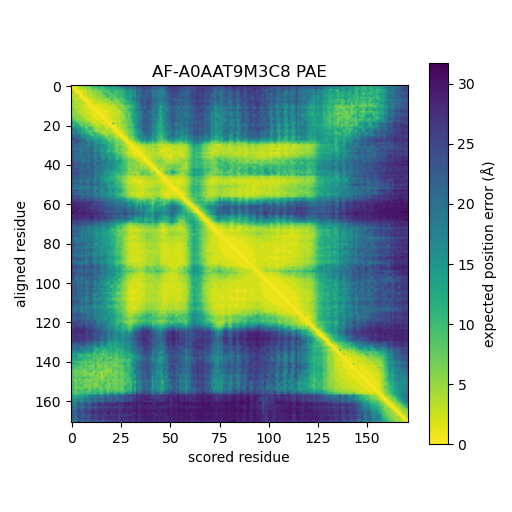0 ARG A CA 1
ATOM 854 C C . ARG A 1 120 ? -7.286 -5.029 -13.434 1.00 69.44 120 ARG A C 1
ATOM 856 O O . ARG A 1 120 ? -7.907 -4.261 -12.701 1.00 69.44 120 ARG A O 1
ATOM 863 N N . ARG A 1 121 ? -5.993 -5.307 -13.269 1.00 70.69 121 ARG A N 1
ATOM 864 C CA . ARG A 1 121 ? -5.171 -4.522 -12.358 1.00 70.69 121 ARG 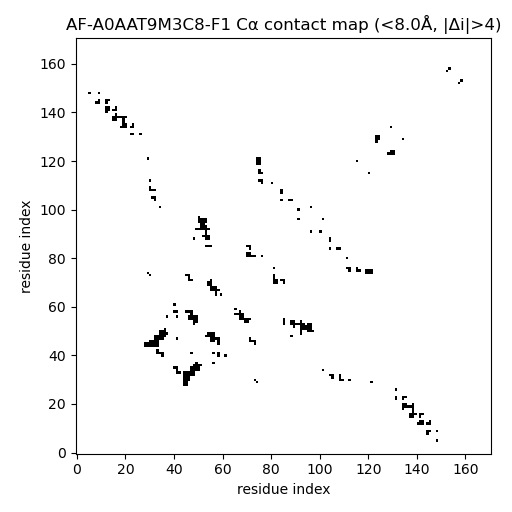A CA 1
ATOM 865 C C . ARG A 1 121 ? -5.091 -3.116 -12.942 1.00 70.69 121 ARG A C 1
ATOM 867 O O . ARG A 1 121 ? -4.924 -3.004 -14.158 1.00 70.69 121 ARG A O 1
ATOM 874 N N . PRO A 1 122 ? -5.234 -2.064 -12.133 1.00 63.00 122 PRO A N 1
ATOM 875 C CA . PRO A 1 122 ? -5.049 -0.703 -12.608 1.00 63.00 122 PRO A CA 1
ATOM 876 C C . PRO A 1 122 ? -3.651 -0.592 -13.216 1.00 63.00 122 PRO A C 1
ATOM 878 O O . PRO A 1 122 ? -2.639 -0.680 -12.527 1.00 63.00 122 PRO A O 1
ATOM 881 N N . HIS A 1 123 ? -3.611 -0.487 -14.541 1.00 56.44 123 HIS A N 1
ATOM 882 C CA . HIS A 1 123 ? -2.411 -0.110 -15.262 1.00 56.44 123 HIS A CA 1
ATOM 883 C C . HIS A 1 123 ? -2.393 1.413 -15.223 1.00 56.44 123 HIS A C 1
ATOM 885 O O . HIS A 1 123 ? -3.363 2.055 -15.626 1.00 56.44 123 HIS A O 1
ATOM 891 N N . TYR A 1 124 ? -1.327 1.990 -14.673 1.00 54.69 124 TYR A N 1
ATOM 892 C CA . TYR A 1 124 ? -1.078 3.429 -14.715 1.00 54.69 124 TYR A CA 1
ATOM 893 C C . TYR A 1 124 ? -0.761 3.833 -16.161 1.00 54.69 124 TYR A C 1
ATOM 895 O O . TYR A 1 124 ? 0.388 4.106 -16.483 1.00 54.69 124 TYR A O 1
ATOM 903 N N . ASP A 1 125 ? -1.755 3.799 -17.047 1.00 44.53 125 ASP A N 1
ATOM 904 C CA . ASP A 1 125 ? -1.547 3.981 -18.488 1.00 44.53 125 ASP A CA 1
ATOM 905 C C . ASP A 1 125 ? -2.311 5.170 -19.081 1.00 44.53 125 ASP A C 1
ATOM 907 O O . ASP A 1 125 ? -2.278 5.406 -20.284 1.00 44.53 125 ASP A O 1
ATOM 911 N N . GLU A 1 126 ? -2.964 5.996 -18.260 1.00 39.66 126 GLU A N 1
ATOM 912 C CA . GLU A 1 126 ? -3.785 7.091 -18.783 1.00 39.66 126 GLU A CA 1
ATOM 913 C C . GLU A 1 126 ? -3.453 8.435 -18.117 1.00 39.66 126 GLU A C 1
ATOM 915 O O . GLU A 1 126 ? -4.232 9.015 -17.367 1.00 39.66 126 GLU A O 1
ATOM 920 N N . GLY A 1 127 ? -2.262 8.961 -18.431 1.00 43.72 127 GLY A N 1
ATOM 921 C CA . GLY A 1 127 ? -2.099 10.408 -18.630 1.00 43.72 127 GLY A CA 1
ATOM 922 C C . GLY A 1 127 ? -0.968 11.123 -17.891 1.00 43.72 127 GLY A C 1
ATOM 923 O O . GLY A 1 127 ? -0.417 12.063 -18.458 1.00 43.72 127 GLY A O 1
ATOM 924 N N . VAL A 1 128 ? -0.583 10.723 -16.674 1.00 47.31 128 VAL A N 1
ATOM 925 C CA . VAL A 1 128 ? 0.521 11.374 -15.929 1.00 47.31 128 VAL A CA 1
ATOM 926 C C . VAL A 1 128 ? 1.162 10.421 -14.910 1.00 47.31 128 VAL A C 1
ATOM 928 O O . VAL A 1 128 ? 1.227 10.721 -13.725 1.00 47.31 128 VAL A O 1
ATOM 931 N N . SER A 1 129 ? 1.616 9.237 -15.305 1.00 41.84 129 SER A N 1
ATOM 932 C CA . SER A 1 129 ? 2.501 8.414 -14.464 1.00 41.84 129 SER A CA 1
ATOM 933 C C . SER A 1 129 ? 3.260 7.470 -15.376 1.00 41.84 129 SER A C 1
ATOM 935 O O . SER A 1 129 ? 2.665 6.797 -16.206 1.00 41.84 129 SER A O 1
ATOM 937 N N . VAL A 1 130 ? 4.580 7.509 -15.293 1.00 42.94 130 VAL A N 1
ATOM 938 C CA . VAL A 1 130 ? 5.488 6.745 -16.143 1.00 42.94 130 VAL A CA 1
ATOM 939 C C . VAL A 1 130 ? 5.256 5.255 -15.882 1.00 42.94 130 VAL A C 1
ATOM 941 O O . VAL A 1 130 ? 5.154 4.863 -14.720 1.00 42.94 130 VAL A O 1
ATOM 944 N N . GLU A 1 131 ? 5.171 4.433 -16.932 1.00 44.78 131 GLU A N 1
ATOM 945 C CA . GLU A 1 131 ? 5.104 2.970 -16.810 1.00 44.78 131 GLU A CA 1
ATOM 946 C C . GLU A 1 131 ? 6.085 2.478 -15.718 1.00 44.78 131 GLU A C 1
ATOM 948 O O . GLU A 1 131 ? 7.234 2.935 -15.691 1.00 44.78 131 GLU A O 1
ATOM 953 N N . PRO A 1 132 ? 5.707 1.536 -14.832 1.00 48.56 132 PRO A N 1
ATOM 954 C CA . PRO A 1 132 ? 6.527 1.130 -13.678 1.00 48.56 132 PRO A CA 1
ATOM 955 C C . PRO A 1 132 ? 7.938 0.631 -14.056 1.00 48.56 132 PRO A C 1
ATOM 957 O O . PRO A 1 132 ? 8.869 0.663 -13.246 1.00 48.56 132 PRO A O 1
ATOM 960 N N . LEU A 1 133 ? 8.126 0.225 -15.316 1.00 50.50 133 LEU A N 1
ATOM 961 C CA . LEU A 1 133 ? 9.418 -0.125 -15.908 1.00 50.50 133 LEU A CA 1
ATOM 962 C C . LEU A 1 133 ? 10.407 1.051 -15.958 1.00 50.50 133 LEU A C 1
ATOM 964 O O . LEU A 1 133 ? 11.608 0.841 -15.765 1.00 50.50 133 LEU A O 1
ATOM 968 N N . TRP A 1 134 ? 9.933 2.279 -16.170 1.00 53.09 134 TRP A N 1
ATOM 969 C CA . TRP A 1 134 ? 10.782 3.470 -16.187 1.00 53.09 134 TRP A CA 1
ATOM 970 C C . TRP A 1 134 ? 11.220 3.876 -14.781 1.00 53.09 134 TRP A C 1
ATOM 972 O O . TRP A 1 134 ? 12.409 4.113 -14.589 1.00 53.09 134 TRP A O 1
ATOM 982 N N . GLY A 1 135 ? 10.325 3.868 -13.787 1.00 52.31 135 GLY A N 1
ATOM 983 C CA . GLY A 1 135 ? 10.668 4.183 -12.391 1.00 52.31 135 GLY A CA 1
ATOM 984 C C . GLY A 1 135 ? 11.666 3.187 -11.790 1.00 52.31 135 GLY A C 1
ATOM 985 O O . GLY A 1 135 ? 12.661 3.578 -11.173 1.00 52.31 135 GLY A O 1
ATOM 986 N N . ALA A 1 136 ? 11.485 1.888 -12.063 1.00 57.81 136 ALA A N 1
ATOM 987 C CA . ALA A 1 136 ? 12.452 0.857 -11.687 1.00 57.81 136 ALA A CA 1
ATOM 988 C C . ALA A 1 136 ? 13.792 1.021 -12.420 1.00 57.81 136 ALA A C 1
ATOM 990 O O . ALA A 1 136 ? 14.851 0.962 -11.792 1.00 57.81 136 ALA A O 1
ATOM 991 N N . GLY A 1 137 ? 13.765 1.271 -13.733 1.00 64.50 137 GLY A N 1
ATOM 992 C CA . GLY A 1 137 ? 14.969 1.546 -14.519 1.00 64.50 137 GLY A CA 1
ATOM 993 C C . GLY A 1 137 ? 15.730 2.777 -14.015 1.00 64.50 137 GLY A C 1
ATOM 994 O O . GLY A 1 137 ? 16.956 2.745 -13.886 1.00 64.50 137 GLY A O 1
ATOM 995 N N . LEU A 1 138 ? 15.016 3.842 -13.650 1.00 66.38 138 LEU A N 1
ATOM 996 C CA . LEU A 1 138 ? 15.582 5.081 -13.121 1.00 66.38 138 LEU A CA 1
ATOM 997 C C . LEU A 1 138 ? 16.181 4.882 -11.718 1.00 66.38 138 LEU A C 1
ATOM 999 O O . LEU A 1 138 ? 17.286 5.350 -11.442 1.00 66.38 138 LEU A O 1
ATOM 1003 N N . ALA A 1 139 ? 15.507 4.122 -10.851 1.00 63.00 139 ALA A N 1
ATOM 1004 C CA . ALA A 1 139 ? 16.024 3.770 -9.531 1.00 63.00 139 ALA A CA 1
ATOM 1005 C C . ALA A 1 139 ? 17.313 2.937 -9.632 1.00 63.00 139 ALA A C 1
ATOM 1007 O O . ALA A 1 139 ? 18.316 3.266 -8.995 1.00 63.00 139 ALA A O 1
ATOM 1008 N N . TRP A 1 140 ? 17.336 1.901 -10.479 1.00 70.56 140 TRP A N 1
ATOM 1009 C CA . TRP A 1 140 ? 18.516 1.047 -10.663 1.00 70.56 140 TRP A CA 1
ATOM 1010 C C . TRP A 1 140 ? 19.688 1.784 -11.313 1.00 70.56 140 TRP A C 1
ATOM 1012 O O . TRP A 1 140 ? 20.836 1.603 -10.898 1.00 70.56 140 TRP A O 1
ATOM 1022 N N . THR A 1 141 ? 19.422 2.651 -12.292 1.00 73.62 141 THR A N 1
ATOM 1023 C CA . THR A 1 141 ? 20.461 3.507 -12.887 1.00 73.62 141 THR A CA 1
ATOM 1024 C C . THR A 1 141 ? 21.012 4.507 -11.870 1.00 73.62 141 THR A C 1
ATOM 1026 O O . THR A 1 141 ? 22.232 4.649 -11.768 1.00 73.62 141 THR A O 1
ATOM 1029 N N . GLY A 1 142 ? 20.158 5.123 -11.047 1.00 68.62 142 GLY A N 1
ATOM 1030 C CA . GLY A 1 142 ? 20.570 5.993 -9.944 1.00 68.62 142 GLY A CA 1
ATOM 1031 C C . GLY A 1 142 ? 21.441 5.277 -8.904 1.00 68.62 142 GLY A C 1
ATOM 1032 O O . GLY A 1 142 ? 22.511 5.774 -8.548 1.00 68.62 142 GLY A O 1
ATOM 1033 N N . VAL A 1 143 ? 21.055 4.068 -8.477 1.00 74.25 143 VAL A N 1
ATOM 1034 C CA . VAL A 1 143 ? 21.862 3.220 -7.577 1.00 74.25 143 VAL A CA 1
ATOM 1035 C C . VAL A 1 143 ? 23.215 2.885 -8.207 1.00 74.25 143 VAL A C 1
ATOM 1037 O O . VAL A 1 143 ? 24.248 3.017 -7.548 1.00 74.25 143 VAL A O 1
ATOM 1040 N N . GLY A 1 144 ? 23.238 2.510 -9.489 1.00 79.75 144 GLY A N 1
ATOM 1041 C CA . GLY A 1 144 ? 24.473 2.222 -10.220 1.00 79.75 144 GLY A CA 1
ATOM 1042 C C . GLY A 1 144 ? 25.439 3.410 -10.239 1.00 79.75 144 GLY A C 1
ATOM 1043 O O . GLY A 1 144 ? 26.632 3.244 -9.977 1.00 79.75 144 GLY A O 1
ATOM 1044 N N . VAL A 1 145 ? 24.925 4.623 -10.467 1.00 80.50 145 VAL A N 1
ATOM 1045 C CA . VAL A 1 145 ? 25.724 5.859 -10.444 1.00 80.50 145 VAL A CA 1
ATOM 1046 C C . VAL A 1 145 ? 26.249 6.163 -9.039 1.00 80.50 145 VAL A C 1
ATOM 1048 O O . VAL A 1 145 ? 27.420 6.513 -8.896 1.00 80.50 145 VAL A O 1
ATOM 1051 N N . LEU A 1 146 ? 25.440 5.989 -7.989 1.00 76.44 146 LEU A N 1
ATOM 1052 C CA . LEU A 1 146 ? 25.886 6.194 -6.606 1.00 76.44 146 LEU A CA 1
ATOM 1053 C C . LEU A 1 146 ? 27.005 5.219 -6.218 1.00 76.44 146 LEU A C 1
ATOM 1055 O O . LEU A 1 146 ? 28.015 5.644 -5.654 1.00 76.44 146 LEU A O 1
ATOM 1059 N N . ILE A 1 147 ? 26.877 3.938 -6.575 1.00 83.12 147 ILE A N 1
ATOM 1060 C CA . ILE A 1 147 ? 27.922 2.930 -6.341 1.00 83.12 147 ILE A CA 1
ATOM 1061 C C . ILE A 1 147 ? 29.197 3.302 -7.102 1.00 83.12 147 ILE A C 1
ATOM 1063 O O . ILE A 1 147 ? 30.280 3.288 -6.518 1.00 83.12 147 ILE A O 1
ATOM 1067 N N . ALA A 1 148 ? 29.085 3.688 -8.375 1.00 80.69 148 ALA A N 1
ATOM 1068 C CA . ALA A 1 148 ? 30.233 4.122 -9.168 1.00 80.69 148 ALA A CA 1
ATOM 1069 C C . ALA A 1 148 ? 30.932 5.338 -8.540 1.00 80.69 148 ALA A C 1
ATOM 1071 O O . ALA A 1 148 ? 32.160 5.366 -8.455 1.00 80.69 148 ALA A O 1
ATOM 1072 N N . CYS A 1 149 ? 30.170 6.308 -8.028 1.00 76.75 149 CYS A N 1
ATOM 1073 C CA . CYS A 1 149 ? 30.715 7.446 -7.295 1.00 76.75 149 CYS A CA 1
ATOM 1074 C C . CYS A 1 149 ? 31.466 7.003 -6.029 1.00 76.75 149 CYS A C 1
ATOM 1076 O O . CYS A 1 149 ? 32.599 7.431 -5.810 1.00 76.75 149 CYS A O 1
ATOM 1078 N N . VAL A 1 150 ? 30.895 6.111 -5.218 1.00 80.38 150 VAL A N 1
ATOM 1079 C CA . VAL A 1 150 ? 31.575 5.588 -4.021 1.00 80.38 150 VAL A CA 1
ATOM 1080 C C . VAL A 1 150 ? 32.873 4.871 -4.397 1.00 80.38 150 VAL A C 1
ATOM 1082 O O . VAL A 1 150 ? 33.913 5.158 -3.810 1.00 80.38 150 VAL A O 1
ATOM 1085 N N . VAL A 1 151 ? 32.855 4.009 -5.418 1.00 83.25 151 VAL A N 1
ATOM 1086 C CA . VAL A 1 151 ? 34.041 3.274 -5.887 1.00 83.25 151 VAL A CA 1
ATOM 1087 C C . VAL A 1 151 ? 35.126 4.227 -6.389 1.00 83.25 151 VAL A C 1
ATOM 1089 O O . VAL A 1 151 ? 36.277 4.117 -5.969 1.00 83.25 151 VAL A O 1
ATOM 1092 N N . VAL A 1 152 ? 34.782 5.195 -7.243 1.00 83.44 152 VAL A N 1
ATOM 1093 C CA . VAL A 1 152 ? 35.739 6.189 -7.756 1.00 83.44 152 VAL A CA 1
ATOM 1094 C C . VAL A 1 152 ? 36.315 7.028 -6.617 1.00 83.44 152 VAL A C 1
ATOM 1096 O O . VAL A 1 152 ? 37.518 7.280 -6.601 1.00 83.44 152 VAL A O 1
ATOM 1099 N N . TYR A 1 153 ? 35.496 7.417 -5.638 1.00 79.62 153 TYR A N 1
ATOM 1100 C CA . TYR A 1 153 ? 35.959 8.144 -4.460 1.00 79.62 153 TYR A CA 1
ATOM 1101 C C . TYR A 1 153 ? 36.924 7.293 -3.623 1.00 79.62 153 TYR A C 1
ATOM 1103 O O . TYR A 1 153 ? 38.019 7.748 -3.300 1.00 79.62 153 TYR A O 1
ATOM 1111 N N . SER A 1 154 ? 36.580 6.037 -3.332 1.00 79.19 154 SER A N 1
ATOM 1112 C CA . SER A 1 154 ? 37.450 5.113 -2.594 1.00 79.19 154 SER A CA 1
ATOM 1113 C C . SER A 1 154 ? 38.771 4.833 -3.315 1.00 79.19 154 SER A C 1
ATOM 1115 O O . SER A 1 154 ? 39.797 4.688 -2.656 1.00 79.19 154 SER A O 1
ATOM 1117 N N . LEU A 1 155 ? 38.778 4.788 -4.649 1.00 82.44 155 LEU A N 1
ATOM 1118 C CA . LEU A 1 155 ? 40.000 4.620 -5.443 1.00 82.44 155 LEU A CA 1
ATOM 1119 C C . LEU A 1 155 ? 40.845 5.901 -5.496 1.00 82.44 155 LEU A C 1
ATOM 1121 O O . LEU A 1 155 ? 42.070 5.822 -5.439 1.00 82.44 155 LEU A O 1
ATOM 1125 N N . ALA A 1 156 ? 40.21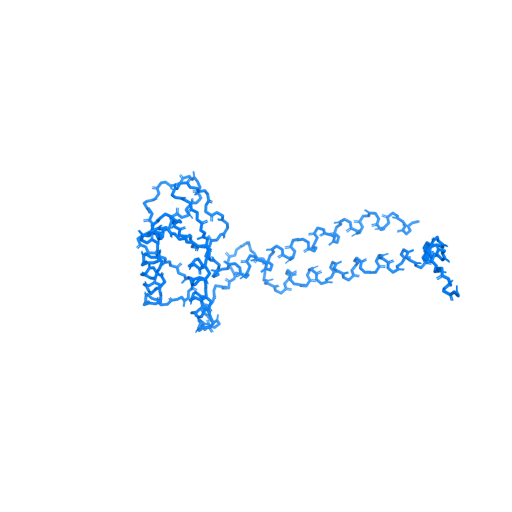2 7.074 -5.582 1.00 80.00 156 ALA A N 1
ATOM 1126 C CA . ALA A 1 156 ? 40.902 8.362 -5.651 1.00 80.00 156 ALA A CA 1
ATOM 1127 C C . ALA A 1 156 ? 41.467 8.818 -4.296 1.00 80.00 156 ALA A C 1
ATOM 1129 O O . ALA A 1 156 ? 42.519 9.453 -4.254 1.00 80.00 156 ALA A O 1
ATOM 1130 N N . PHE A 1 157 ? 40.779 8.499 -3.197 1.00 78.81 157 PHE A N 1
ATOM 1131 C CA . PHE A 1 157 ? 41.118 8.977 -1.853 1.00 78.81 157 PHE A CA 1
ATOM 1132 C C . PHE A 1 157 ? 41.594 7.870 -0.898 1.00 78.81 157 PHE A C 1
ATOM 1134 O O . PHE A 1 157 ? 42.099 8.179 0.181 1.00 78.81 157 PHE A O 1
ATOM 1141 N N . GLY A 1 158 ? 41.523 6.598 -1.309 1.00 63.44 158 GLY A N 1
ATOM 1142 C CA . GLY A 1 158 ? 41.912 5.439 -0.502 1.00 63.44 158 GLY A CA 1
ATOM 1143 C C . GLY A 1 158 ? 40.995 5.213 0.710 1.00 63.44 158 GLY A C 1
ATOM 1144 O O . GLY A 1 158 ? 40.264 6.114 1.123 1.00 63.44 158 GLY A O 1
ATOM 1145 N N . PRO A 1 159 ? 41.009 4.017 1.331 1.00 60.88 159 PRO A N 1
ATOM 1146 C CA . PRO A 1 159 ? 40.349 3.837 2.619 1.00 60.88 159 PRO A CA 1
ATOM 1147 C C . PRO A 1 159 ? 40.967 4.814 3.631 1.00 60.88 159 PRO A C 1
ATOM 1149 O O . PRO A 1 159 ? 42.196 4.976 3.629 1.00 60.88 159 PRO A O 1
ATOM 1152 N N . PRO A 1 160 ? 40.167 5.458 4.505 1.00 55.66 160 PRO A N 1
ATOM 1153 C CA . PRO A 1 160 ? 40.715 6.291 5.561 1.00 55.66 160 PRO A CA 1
ATOM 1154 C C . PRO A 1 160 ? 41.662 5.417 6.379 1.00 55.66 160 PRO A C 1
ATOM 1156 O O . PRO A 1 160 ? 41.247 4.493 7.077 1.00 55.66 160 PRO A O 1
ATOM 1159 N N . ARG A 1 161 ? 42.963 5.700 6.282 1.00 57.91 161 ARG A N 1
ATOM 1160 C CA . ARG A 1 161 ? 44.036 4.953 6.959 1.00 57.91 161 ARG A CA 1
ATOM 1161 C C . ARG A 1 161 ? 43.947 5.010 8.496 1.00 57.91 161 ARG A C 1
ATOM 1163 O O . ARG A 1 161 ? 44.831 4.506 9.177 1.00 57.91 161 ARG A O 1
ATOM 1170 N N . CYS A 1 162 ? 42.886 5.594 9.049 1.00 50.62 162 CYS A N 1
ATOM 1171 C CA . CYS A 1 162 ? 42.665 5.778 10.478 1.00 50.62 162 CYS A CA 1
ATOM 1172 C C . CYS A 1 162 ? 41.865 4.652 11.157 1.00 50.62 162 CYS A C 1
ATOM 1174 O O . CYS A 1 162 ? 41.701 4.704 12.368 1.00 50.62 162 CYS A O 1
ATOM 1176 N N . LEU A 1 163 ? 41.416 3.616 10.439 1.00 53.16 163 LEU A N 1
ATOM 1177 C CA . LEU A 1 163 ? 40.743 2.440 11.031 1.00 53.16 163 LEU A CA 1
ATOM 1178 C C . LEU A 1 163 ? 41.683 1.238 11.257 1.00 53.16 163 LEU A C 1
ATOM 1180 O O . LEU A 1 163 ? 41.237 0.101 11.359 1.00 53.16 163 LEU A O 1
ATOM 1184 N N . ALA A 1 164 ? 42.995 1.483 11.345 1.00 53.22 164 ALA A N 1
ATOM 1185 C CA . ALA A 1 164 ? 44.008 0.452 11.596 1.00 53.22 164 ALA A CA 1
ATOM 1186 C C . ALA A 1 164 ? 44.422 0.310 13.077 1.00 53.22 164 ALA A C 1
ATOM 1188 O O . ALA A 1 164 ? 45.323 -0.466 13.384 1.00 53.22 164 ALA A O 1
ATOM 1189 N N . TRP A 1 165 ? 43.801 1.036 14.008 1.00 53.69 165 TRP A N 1
ATOM 1190 C CA . TRP A 1 165 ? 44.181 1.007 15.423 1.00 53.69 165 TRP A CA 1
ATOM 1191 C C . TRP A 1 165 ? 42.945 0.877 16.307 1.00 53.69 165 TRP A C 1
ATOM 1193 O O . TRP A 1 165 ? 42.301 1.872 16.599 1.00 53.69 165 TRP A O 1
ATOM 1203 N N . VAL A 1 166 ? 42.603 -0.356 16.683 1.00 57.28 166 VAL A N 1
ATOM 1204 C CA . VAL A 1 166 ? 42.167 -0.815 18.022 1.00 57.28 166 VAL A CA 1
ATOM 1205 C C . VAL A 1 166 ? 41.711 -2.264 17.835 1.00 57.28 166 VAL A C 1
ATOM 1207 O O . VAL A 1 166 ? 40.535 -2.590 17.719 1.00 57.28 166 VAL A O 1
ATOM 1210 N N . TRP A 1 167 ? 42.688 -3.164 17.763 1.00 49.78 167 TRP A N 1
ATOM 1211 C CA . TRP A 1 167 ? 42.479 -4.560 18.127 1.00 49.78 167 TRP A CA 1
ATOM 1212 C C . TRP A 1 167 ? 43.390 -4.800 19.330 1.00 49.78 167 TRP A C 1
ATOM 1214 O O . TRP A 1 167 ? 44.603 -4.932 19.147 1.00 49.78 167 TRP A O 1
ATOM 1224 N N . PRO A 1 168 ? 42.884 -4.744 20.576 1.00 68.12 168 PRO A N 1
ATOM 1225 C CA . PRO A 1 168 ? 43.709 -5.083 21.715 1.00 68.12 168 PRO A CA 1
ATOM 1226 C C . PRO A 1 168 ? 43.890 -6.602 21.703 1.00 68.12 168 PRO A C 1
ATOM 1228 O O . PRO A 1 168 ? 42.948 -7.370 21.898 1.00 68.12 168 PRO A O 1
ATOM 1231 N N . LEU A 1 169 ? 45.123 -7.018 21.422 1.00 67.19 169 LEU A N 1
ATOM 1232 C CA . LEU A 1 169 ? 45.617 -8.371 21.634 1.00 67.19 169 LEU A CA 1
ATOM 1233 C C . LEU A 1 169 ? 45.251 -8.828 23.054 1.00 67.19 169 LEU A C 1
ATOM 1235 O O . LEU A 1 169 ? 45.784 -8.311 24.033 1.00 67.19 169 LEU A O 1
ATOM 1239 N N . ARG A 1 170 ? 44.367 -9.828 23.153 1.00 66.06 170 ARG A N 1
ATOM 1240 C CA . ARG A 1 170 ? 44.277 -10.692 24.335 1.00 66.06 170 ARG A CA 1
ATOM 1241 C C . ARG A 1 170 ? 45.624 -11.395 24.518 1.00 66.06 170 ARG A C 1
ATOM 1243 O O . ARG A 1 170 ? 46.008 -12.207 23.673 1.00 66.06 170 ARG A O 1
ATOM 1250 N N . ARG A 1 171 ? 46.291 -11.128 25.634 1.00 64.75 171 ARG A N 1
ATOM 1251 C CA . ARG A 1 171 ? 47.045 -12.129 26.391 1.00 64.75 171 ARG A CA 1
ATOM 1252 C C . ARG A 1 171 ? 46.675 -11.993 27.852 1.00 64.75 171 ARG A C 1
ATOM 1254 O O . ARG A 1 171 ? 46.571 -10.832 28.301 1.00 64.75 171 ARG A O 1
#

Solvent-accessible surface area (backbone atoms only — not comparable to full-atom values): 9889 Å² total; per-residue (Å²): 113,70,68,63,52,49,70,54,50,48,59,54,26,50,51,36,28,53,51,15,51,49,49,50,49,55,66,65,30,64,70,39,67,28,76,42,55,90,90,54,85,48,70,94,38,71,39,30,26,21,39,61,47,17,45,40,47,54,75,61,72,97,83,59,97,62,80,54,40,95,54,48,76,60,79,55,59,50,74,68,55,30,45,52,54,38,53,49,32,34,64,54,2,72,84,31,47,47,74,72,49,52,52,50,53,42,52,50,44,50,56,52,58,72,67,41,54,72,95,46,45,82,69,65,76,86,85,87,56,77,52,70,67,54,26,52,50,40,21,54,50,16,50,52,50,50,53,51,50,52,50,52,47,42,70,75,68,45,74,74,83,77,79,81,76,85,79,83,79,88,125

Radius of gyration: 23.62 Å; Cα contacts (8 Å, |Δi|>4): 200; chains: 1; bounding box: 68×34×45 Å

Mean predicted aligned error: 14.79 Å

Foldseek 3Di:
DVVVVCVVLLVVLVVLLVQLVVLVVLLVQLLPEFEDAAPDQRPSHPWYAYQQQLATADRDPPPDDDDGDRWDDHFQADPVLRVVLSVLSRVCNRRGHDPVSSVVSSVSSVVRVVVRDPVRRDQPPPDDGPGSVVSVVSNVVSVVSNVVSVVVCCVVPPDPPPPPDDDPDDD

Secondary structure (DSSP, 8-state):
-HHHHHHHHHHHHHHHHHHHHHHHHHHHGGGPEEEE-TTS--TT-SEEEETTT-PEE----TT--PPPPSS---TT--HHHHHHHHHHHHHHGGG---HHHHHHHHHHHHHHHHHS-GGGS----SSSS--HHHHHHHHHHHHHHHHHHHHHHHHHH-S-TTSS-------

Nearest PDB structures (foldseek):
  5tew-assembly1_A  TM=3.226E-01  e=6.521E+00  Neisseria gonorrhoeae FA 1090
  6v3o-assembly1_D  TM=3.511E-01  e=9.922E+00  Zea mays